Protein AF-W2T6S4-F1 (afdb_monomer)

p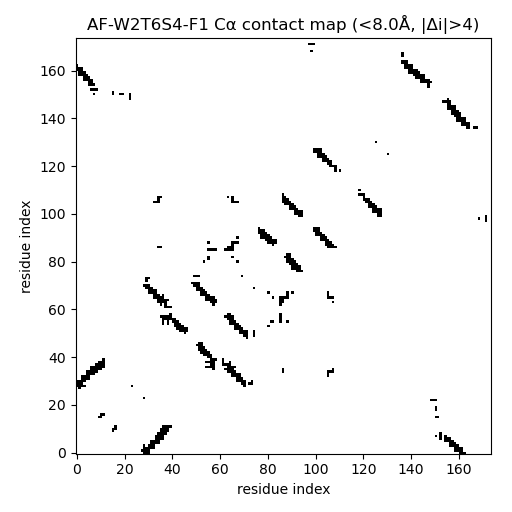LDDT: mean 73.99, std 20.99, range [28.58, 96.25]

Secondary structure (DSSP, 8-state):
-EEEEEE-S---SHHHHHHHHHHHTTS--SEEEEE----SS-EEEE-TT--EEEEPPB-TTS-B-EEEEE-HHHHTTEEEEEEEETTEEEEEE--SSSPPPEEEEEEPPP--SSS--------EEEESS---TT-TTEEEEEEEEPPP--SS-SPPPEEEEEEE-HHHHS----

Organism: Necator americanus (NCBI:txid51031)

Sequence (174 aa):
MTICTYDARTLASEAVIEDLMMQAKKIKYDVIGVTVTRRRHSLNAIYETREELFLGTCDRRGVGGVGVLVNTSMATNIDSLEQLTTRIGRLRMRRCGPTPALTVFVQHQATKKKKSKLSIWTWRISTEKIMPPTSKRFCLTDAAVVPKFYTGSDHRFLRGRFSFTRRAEKTAKF

Nearest PDB structures (foldseek):
  7n94-assembly2_B  TM=6.716E-01  e=1.775E-03  Homo sapiens
  5cfe-assembly1_A  TM=7.065E-01  e=5.443E-03  Bacillus subtilis subsp. subtilis str. 168
  8bik-assembly1_A  TM=5.607E-01  e=3.239E+00  Homo sapiens
  7uic-assembly1_n  TM=4.957E-01  e=7.940E+00  Saccharomyces cerevisiae S288C
  7uio-assembly1_Bn  TM=4.957E-01  e=7.940E+00  Saccharomyces cerevisiae S288C

Foldseek 3Di:
DKEKEEALLAQQDPVLVVQVVVVVVVDDHQKYKYKNHLHQDWDWDQDPQRWTKTWDHAPPVSGMIIIMIGGNVQNVQWPDWDDPDSFKIWTWGHDPDLFAIKIWIWGFDDDDDDDDPDRDTDIDIDRPDPDDPPPPFKDKDDWDFDDDDPSVDPGTMTMIDIDGDPVNRPPSDD

Solvent-accessible surface area (backbone atoms only — not comparable to full-atom values): 9795 Å² total; per-residue (Å²): 93,34,42,29,41,36,58,40,72,48,46,65,47,68,71,51,45,52,38,48,53,61,55,50,72,78,51,92,59,41,34,34,32,36,27,34,23,34,12,82,59,67,44,79,47,72,47,96,78,45,30,36,37,40,35,30,33,24,45,98,85,50,50,33,3,22,27,40,40,31,30,44,94,47,39,86,33,59,70,46,77,49,65,81,46,40,38,29,24,39,41,33,26,58,50,81,74,81,38,68,42,46,32,42,40,36,48,60,66,83,81,75,86,83,91,73,101,61,90,68,70,61,79,49,78,36,58,88,55,95,69,69,98,78,60,91,44,62,47,84,42,77,74,43,76,47,78,82,63,89,56,94,31,94,58,50,41,40,36,36,29,45,46,76,45,75,73,57,64,68,68,68,74,130

Radius of gyration: 16.18 Å; Cα contacts (8 Å, |Δi|>4): 378; chains: 1; bounding box: 40×34×48 Å

Structure (mmCIF, N/CA/C/O backbone):
data_AF-W2T6S4-F1
#
_entry.id   AF-W2T6S4-F1
#
loop_
_atom_site.group_PDB
_atom_site.id
_atom_site.type_symbol
_atom_site.label_atom_id
_atom_site.label_alt_id
_atom_site.label_comp_id
_atom_site.label_asym_id
_atom_site.label_entity_id
_atom_site.label_seq_id
_atom_site.pdbx_PDB_ins_code
_atom_site.Cartn_x
_atom_site.Cartn_y
_atom_site.Cartn_z
_atom_site.occupancy
_atom_site.B_iso_or_equiv
_atom_site.auth_seq_id
_atom_site.auth_comp_id
_atom_site.auth_asym_id
_atom_site.auth_atom_id
_atom_site.pdbx_PDB_model_num
ATOM 1 N N . MET A 1 1 ? -11.436 5.701 9.454 1.00 81.50 1 MET A N 1
ATOM 2 C CA . MET A 1 1 ? -10.211 5.301 8.746 1.00 81.50 1 MET A CA 1
ATOM 3 C C . MET A 1 1 ? -10.210 5.955 7.373 1.00 81.50 1 MET A C 1
ATOM 5 O O . MET A 1 1 ? -11.227 5.891 6.689 1.00 81.50 1 MET A O 1
ATOM 9 N N . THR A 1 2 ? -9.127 6.614 6.989 1.00 84.81 2 THR A N 1
ATOM 10 C CA . THR A 1 2 ? -8.945 7.325 5.721 1.00 84.81 2 THR A CA 1
ATOM 11 C C . THR A 1 2 ? -8.007 6.510 4.848 1.00 84.81 2 THR A C 1
ATOM 13 O O . THR A 1 2 ? -6.845 6.321 5.203 1.00 84.81 2 THR A O 1
ATOM 16 N N . ILE A 1 3 ? -8.519 6.002 3.731 1.00 84.88 3 ILE A N 1
ATOM 17 C CA . ILE A 1 3 ? -7.757 5.151 2.820 1.00 84.88 3 ILE A CA 1
ATOM 18 C C . ILE A 1 3 ? -7.567 5.899 1.504 1.00 84.88 3 ILE A C 1
ATOM 20 O O . ILE A 1 3 ? -8.536 6.401 0.929 1.00 84.88 3 ILE A O 1
ATOM 24 N N . CYS A 1 4 ? -6.332 5.951 1.014 1.00 86.69 4 CYS A N 1
ATOM 25 C CA . CYS A 1 4 ? -6.018 6.534 -0.286 1.00 86.69 4 CYS A CA 1
ATOM 26 C C . CYS A 1 4 ? -5.479 5.472 -1.251 1.00 86.69 4 CYS A C 1
ATOM 28 O O . CYS A 1 4 ? -4.779 4.554 -0.830 1.00 86.69 4 CYS A O 1
ATOM 30 N N . THR A 1 5 ? -5.772 5.587 -2.548 1.00 85.06 5 THR A N 1
ATOM 31 C CA . THR A 1 5 ? -5.070 4.824 -3.602 1.00 85.06 5 THR A CA 1
ATOM 32 C C . THR A 1 5 ? -4.112 5.707 -4.361 1.00 85.06 5 THR A C 1
ATOM 34 O O . THR A 1 5 ? -4.455 6.850 -4.678 1.00 85.06 5 THR A O 1
ATOM 37 N N . TYR A 1 6 ? -3.019 5.107 -4.814 1.00 85.69 6 TYR A N 1
ATOM 38 C CA . TYR A 1 6 ? -2.109 5.716 -5.765 1.00 85.69 6 TYR A CA 1
ATOM 39 C C . TYR A 1 6 ? -1.624 4.726 -6.818 1.00 85.69 6 TYR A C 1
ATOM 41 O O . TYR A 1 6 ? -1.181 3.623 -6.497 1.00 85.69 6 TYR A O 1
ATOM 49 N N . ASP A 1 7 ? -1.696 5.127 -8.083 1.00 86.69 7 ASP A N 1
ATOM 50 C CA . ASP A 1 7 ? -0.951 4.477 -9.158 1.00 86.69 7 ASP A CA 1
ATOM 51 C C . ASP A 1 7 ? 0.384 5.213 -9.284 1.00 86.69 7 ASP A C 1
ATOM 53 O O . ASP A 1 7 ? 0.455 6.327 -9.813 1.00 86.69 7 ASP A O 1
ATOM 57 N N . ALA A 1 8 ? 1.433 4.607 -8.732 1.00 84.62 8 ALA A N 1
ATOM 58 C CA . ALA A 1 8 ? 2.737 5.246 -8.656 1.00 84.62 8 ALA A CA 1
ATOM 59 C C . ALA A 1 8 ? 3.473 5.258 -9.990 1.00 84.62 8 ALA A C 1
ATOM 61 O O . ALA A 1 8 ? 4.429 6.012 -10.134 1.00 84.62 8 ALA A O 1
ATOM 62 N N . ARG A 1 9 ? 3.056 4.430 -10.959 1.00 85.75 9 ARG A N 1
ATOM 63 C CA . ARG A 1 9 ? 3.776 4.123 -12.208 1.00 85.75 9 ARG A CA 1
ATOM 64 C C . ARG A 1 9 ? 5.140 3.455 -12.012 1.00 85.75 9 ARG A C 1
ATOM 66 O O . ARG A 1 9 ? 5.462 2.565 -12.801 1.00 85.75 9 ARG A O 1
ATOM 73 N N . THR A 1 10 ? 5.920 3.870 -11.016 1.00 86.50 10 THR A N 1
ATOM 74 C CA . THR A 1 10 ? 7.173 3.270 -10.552 1.00 86.50 10 THR A CA 1
ATOM 75 C C . THR A 1 10 ? 7.490 3.728 -9.120 1.00 86.50 10 THR A C 1
ATOM 77 O O . THR A 1 10 ? 7.287 4.885 -8.784 1.00 86.50 10 THR A O 1
ATOM 80 N N . LEU A 1 11 ? 8.004 2.820 -8.289 1.00 90.81 11 LEU A N 1
ATOM 81 C CA . LEU A 1 11 ? 8.666 3.048 -6.992 1.00 90.81 11 LEU A CA 1
ATOM 82 C C . LEU A 1 11 ? 9.955 2.203 -6.924 1.00 90.81 11 LEU A C 1
ATOM 84 O O . LEU A 1 11 ? 10.261 1.528 -5.934 1.00 90.81 11 LEU A O 1
ATOM 88 N N . ALA A 1 12 ? 10.673 2.145 -8.047 1.00 88.75 12 ALA A N 1
ATOM 89 C CA . ALA A 1 12 ? 11.860 1.309 -8.184 1.00 88.75 12 ALA A CA 1
ATOM 90 C C . ALA A 1 12 ? 13.093 1.888 -7.468 1.00 88.75 12 ALA A C 1
ATOM 92 O O . ALA A 1 12 ? 13.919 1.114 -6.995 1.00 88.75 12 ALA A O 1
ATOM 93 N N . SER A 1 13 ? 13.205 3.215 -7.361 1.00 90.12 13 SER A N 1
ATOM 94 C CA . SER A 1 13 ? 14.324 3.909 -6.714 1.00 90.12 13 SER A CA 1
ATOM 95 C C . SER A 1 13 ? 13.919 4.544 -5.385 1.00 90.12 13 SER A C 1
ATOM 97 O O . SER A 1 13 ? 12.748 4.859 -5.167 1.00 90.12 13 SER A O 1
ATOM 99 N N . GLU A 1 14 ? 14.900 4.743 -4.507 1.00 89.94 14 GLU A N 1
ATOM 100 C CA . GLU A 1 14 ? 14.707 5.392 -3.204 1.00 89.94 14 GLU A CA 1
ATOM 101 C C . GLU A 1 14 ? 14.239 6.840 -3.356 1.00 89.94 14 GLU A C 1
ATOM 103 O O . GLU A 1 14 ? 13.255 7.212 -2.733 1.00 89.94 14 GLU A O 1
ATOM 108 N N . ALA A 1 15 ? 14.809 7.600 -4.296 1.00 89.69 15 ALA A N 1
ATOM 109 C CA . ALA A 1 15 ? 14.397 8.980 -4.563 1.00 89.69 15 ALA A CA 1
ATOM 110 C C . ALA A 1 15 ? 12.891 9.130 -4.875 1.00 89.69 15 ALA A C 1
ATOM 112 O O . ALA A 1 15 ? 12.246 10.071 -4.423 1.00 89.69 15 ALA A O 1
ATOM 113 N N . VAL A 1 16 ? 12.293 8.189 -5.622 1.00 90.12 16 VAL A N 1
ATOM 114 C CA . VAL A 1 16 ? 10.849 8.244 -5.938 1.00 90.12 16 VAL A CA 1
ATOM 115 C C . VAL A 1 16 ? 10.003 7.836 -4.726 1.00 90.12 16 VAL A C 1
ATOM 117 O O . VAL A 1 16 ? 8.886 8.325 -4.550 1.00 90.12 16 VAL A O 1
ATOM 120 N N . ILE A 1 17 ? 10.528 6.959 -3.868 1.00 91.19 17 ILE A N 1
ATOM 121 C CA . ILE A 1 17 ? 9.884 6.612 -2.597 1.00 91.19 17 ILE A CA 1
ATOM 122 C C . ILE A 1 17 ? 9.917 7.811 -1.647 1.00 91.19 17 ILE A C 1
ATOM 124 O O . ILE A 1 17 ? 8.893 8.132 -1.052 1.00 91.19 17 ILE A O 1
ATOM 128 N N . GLU A 1 18 ? 11.046 8.504 -1.531 1.00 90.25 18 GLU A N 1
ATOM 129 C CA . GLU A 1 18 ? 11.168 9.716 -0.718 1.00 90.25 18 GLU A CA 1
ATOM 130 C C . GLU A 1 18 ? 10.200 10.803 -1.176 1.00 90.25 18 GLU A C 1
ATOM 132 O O . GLU A 1 18 ? 9.517 11.405 -0.348 1.00 90.25 18 GLU A O 1
ATOM 137 N N . ASP A 1 19 ? 10.067 11.010 -2.485 1.00 89.38 19 ASP A N 1
ATOM 138 C CA . ASP A 1 19 ? 9.093 11.958 -3.021 1.00 89.38 19 ASP A CA 1
ATOM 139 C C . ASP A 1 19 ? 7.656 11.539 -2.689 1.00 89.38 19 ASP A C 1
ATOM 141 O O . ASP A 1 19 ? 6.874 12.346 -2.183 1.00 89.38 19 ASP A O 1
ATOM 145 N N . LEU A 1 20 ? 7.314 10.252 -2.832 1.00 88.81 20 LEU A N 1
ATOM 146 C CA . LEU A 1 20 ? 6.021 9.739 -2.372 1.00 88.81 20 LEU A CA 1
ATOM 147 C C . LEU A 1 20 ? 5.784 10.052 -0.886 1.00 88.81 20 LEU A C 1
ATOM 149 O O . LEU A 1 20 ? 4.702 10.529 -0.541 1.00 88.81 20 LEU A O 1
ATOM 153 N N . MET A 1 21 ? 6.774 9.821 -0.022 1.00 90.56 21 MET A N 1
ATOM 154 C CA . MET A 1 21 ? 6.677 10.114 1.412 1.00 90.56 21 MET A CA 1
ATOM 155 C C . MET A 1 21 ? 6.488 11.616 1.665 1.00 90.56 21 MET A C 1
ATOM 157 O O . MET A 1 21 ? 5.633 12.015 2.458 1.00 90.56 21 MET A O 1
ATOM 161 N N . MET A 1 22 ? 7.229 12.472 0.961 1.00 88.44 22 MET A N 1
ATOM 162 C CA . MET A 1 22 ? 7.101 13.928 1.062 1.00 88.44 22 MET A CA 1
ATOM 163 C C . MET A 1 22 ? 5.718 14.426 0.634 1.00 88.44 22 MET A C 1
ATOM 165 O O . MET A 1 22 ? 5.158 15.315 1.280 1.00 88.44 22 MET A O 1
ATOM 169 N N . GLN A 1 23 ? 5.135 13.862 -0.424 1.00 85.75 23 GLN A N 1
ATOM 170 C CA . GLN A 1 23 ? 3.785 14.237 -0.852 1.00 85.75 23 GLN A CA 1
ATOM 171 C C . GLN A 1 23 ? 2.704 13.634 0.044 1.00 85.75 23 GLN A C 1
ATOM 173 O O . GLN A 1 23 ? 1.702 14.299 0.312 1.00 85.75 23 GLN A O 1
ATOM 178 N N . ALA A 1 24 ? 2.902 12.414 0.550 1.00 87.38 24 ALA A N 1
ATOM 179 C CA . ALA A 1 24 ? 1.980 11.774 1.482 1.00 87.38 24 ALA A CA 1
ATOM 180 C C . ALA A 1 24 ? 1.791 12.628 2.746 1.00 87.38 24 ALA A C 1
ATOM 182 O O . ALA A 1 24 ? 0.658 12.816 3.186 1.00 87.38 24 ALA A O 1
ATOM 183 N N . LYS A 1 25 ? 2.856 13.263 3.258 1.00 87.38 25 LYS A N 1
ATOM 184 C CA . LYS A 1 25 ? 2.786 14.205 4.395 1.00 87.38 25 LYS A CA 1
ATOM 185 C C . LYS A 1 25 ? 1.830 15.387 4.178 1.00 87.38 25 LYS A C 1
ATOM 187 O O . LYS A 1 25 ? 1.358 15.972 5.148 1.00 87.38 25 LYS A O 1
ATOM 192 N N . LYS A 1 26 ? 1.524 15.750 2.927 1.00 86.44 26 LYS A N 1
ATOM 193 C CA . LYS A 1 26 ? 0.619 16.866 2.589 1.00 86.44 26 LYS A CA 1
ATOM 194 C C . LYS A 1 26 ? -0.855 16.473 2.618 1.00 86.44 26 LYS A C 1
ATOM 196 O O . LYS A 1 26 ? -1.722 17.333 2.461 1.00 86.44 26 LYS A O 1
ATOM 201 N N . ILE A 1 27 ? -1.159 15.189 2.786 1.00 85.12 27 ILE A N 1
ATOM 202 C CA . ILE A 1 27 ? -2.526 14.684 2.830 1.00 85.12 27 ILE A CA 1
ATOM 203 C C . ILE A 1 27 ? -2.803 13.987 4.152 1.00 85.12 27 ILE A C 1
ATOM 205 O O . ILE A 1 27 ? -1.939 13.376 4.765 1.00 85.12 27 ILE A O 1
ATOM 209 N N . LYS A 1 28 ? -4.060 14.045 4.588 1.00 87.06 28 LYS A N 1
ATOM 210 C CA . LYS A 1 28 ? -4.515 13.240 5.718 1.00 87.06 28 LYS A CA 1
ATOM 211 C C . LYS A 1 28 ? -4.811 11.824 5.235 1.00 87.06 28 LYS A C 1
ATOM 213 O O . LYS A 1 28 ? -5.711 11.641 4.413 1.00 87.06 28 LYS A O 1
ATOM 218 N N . TYR A 1 29 ? -4.096 10.840 5.767 1.00 88.94 29 TYR A N 1
ATOM 219 C CA . TYR A 1 29 ? -4.296 9.426 5.469 1.00 88.94 29 TYR A CA 1
ATOM 220 C C . TYR A 1 29 ? -4.045 8.568 6.710 1.00 88.94 29 TYR A C 1
ATOM 222 O O . TYR A 1 29 ? -3.259 8.935 7.576 1.00 88.94 29 TYR A O 1
ATOM 230 N N . ASP A 1 30 ? -4.707 7.414 6.758 1.00 90.44 30 ASP A N 1
ATOM 231 C CA . ASP A 1 30 ? -4.402 6.346 7.712 1.00 90.44 30 ASP A CA 1
ATOM 232 C C . ASP A 1 30 ? -3.666 5.203 6.993 1.00 90.44 30 ASP A C 1
ATOM 234 O O . ASP A 1 30 ? -2.705 4.643 7.515 1.00 90.44 30 ASP A O 1
ATOM 238 N N . VAL A 1 31 ? -4.096 4.882 5.765 1.00 90.88 31 VAL A N 1
ATOM 239 C CA . VAL A 1 31 ? -3.467 3.884 4.888 1.00 90.88 31 VAL A CA 1
ATOM 240 C C . VAL A 1 31 ? -3.473 4.382 3.445 1.00 90.88 31 VAL A C 1
ATOM 242 O O . VAL A 1 31 ? -4.481 4.896 2.961 1.00 90.88 31 VAL A O 1
ATOM 245 N N . ILE A 1 32 ? -2.373 4.176 2.731 1.00 91.50 32 ILE A N 1
ATOM 246 C CA . ILE A 1 32 ? -2.255 4.405 1.294 1.00 91.50 32 ILE A CA 1
ATOM 247 C C . ILE A 1 32 ? -1.956 3.066 0.622 1.00 91.50 32 ILE A C 1
ATOM 249 O O . ILE A 1 32 ? -0.927 2.448 0.872 1.00 91.50 32 ILE A O 1
ATOM 253 N N . GLY A 1 33 ? -2.848 2.618 -0.256 1.00 92.25 33 GLY A N 1
ATOM 254 C CA . GLY A 1 33 ? -2.582 1.505 -1.159 1.00 92.25 33 GLY A CA 1
ATOM 255 C C . GLY A 1 33 ? -1.912 2.008 -2.426 1.00 92.25 33 GLY A C 1
ATOM 256 O O . GLY A 1 33 ? -2.463 2.854 -3.132 1.00 92.25 33 GLY A O 1
ATOM 257 N N . VAL A 1 34 ? -0.742 1.467 -2.733 1.00 91.31 34 VAL A N 1
ATOM 258 C CA . VAL A 1 34 ? 0.018 1.815 -3.929 1.00 91.31 34 VAL A CA 1
ATOM 259 C C . VAL A 1 34 ? -0.025 0.667 -4.924 1.00 91.31 34 VAL A C 1
ATOM 261 O O . VAL A 1 34 ? 0.054 -0.508 -4.571 1.00 91.31 34 VAL A O 1
ATOM 264 N N . THR A 1 35 ? -0.150 1.003 -6.198 1.00 90.19 35 THR A N 1
ATOM 265 C CA . THR A 1 35 ? -0.149 0.043 -7.299 1.00 90.19 35 THR A CA 1
ATOM 266 C C . THR A 1 35 ? 0.840 0.462 -8.371 1.00 90.19 35 THR A C 1
ATOM 268 O O . THR A 1 35 ? 1.223 1.629 -8.455 1.00 90.19 35 THR A O 1
ATOM 271 N N . VAL A 1 36 ? 1.251 -0.507 -9.191 1.00 86.88 36 VAL A N 1
ATOM 272 C CA . VAL A 1 36 ? 2.196 -0.299 -10.296 1.00 86.88 36 VAL A CA 1
ATOM 273 C C . VAL A 1 36 ? 3.545 0.212 -9.771 1.00 86.88 36 VAL A C 1
ATOM 275 O O . VAL A 1 36 ? 4.133 1.150 -10.298 1.00 86.88 36 VAL A O 1
ATOM 278 N N . THR A 1 37 ? 4.051 -0.415 -8.705 1.00 90.00 37 THR A N 1
ATOM 279 C CA . THR A 1 37 ? 5.339 -0.039 -8.092 1.00 90.00 37 THR A CA 1
ATOM 280 C C . THR A 1 37 ? 6.529 -0.437 -8.967 1.00 90.00 37 THR A C 1
ATOM 282 O O . THR A 1 37 ? 7.589 0.170 -8.864 1.00 90.00 37 THR A O 1
ATOM 285 N N . ARG A 1 38 ? 6.379 -1.445 -9.842 1.00 90.69 38 ARG A N 1
ATOM 286 C CA . ARG A 1 38 ? 7.437 -1.952 -10.743 1.00 90.69 38 ARG A CA 1
ATOM 287 C C . ARG A 1 38 ? 8.766 -2.292 -10.052 1.00 90.69 38 ARG A C 1
ATOM 289 O O . ARG A 1 38 ? 9.816 -2.307 -10.693 1.00 90.69 38 ARG A O 1
ATOM 296 N N . ARG A 1 39 ? 8.740 -2.560 -8.746 1.00 92.38 39 ARG A N 1
ATOM 297 C CA . ARG A 1 39 ? 9.942 -2.858 -7.966 1.00 92.38 39 ARG A CA 1
ATOM 298 C C . ARG A 1 39 ? 10.326 -4.324 -8.159 1.00 92.38 39 ARG A C 1
ATOM 300 O O . ARG A 1 39 ? 9.474 -5.198 -8.055 1.00 92.38 39 ARG A O 1
ATOM 307 N N . ARG A 1 40 ? 11.598 -4.613 -8.448 1.00 92.50 40 ARG A N 1
ATOM 308 C CA . ARG A 1 40 ? 12.069 -6.001 -8.648 1.00 92.50 40 ARG A CA 1
ATOM 309 C C . ARG A 1 40 ? 12.246 -6.773 -7.343 1.00 92.50 40 ARG A C 1
ATOM 311 O O . ARG A 1 40 ? 12.070 -7.985 -7.329 1.00 92.50 40 ARG A O 1
ATOM 318 N N . HIS A 1 41 ? 12.558 -6.063 -6.265 1.00 92.06 41 HIS A N 1
ATOM 319 C CA . HIS A 1 41 ? 12.784 -6.630 -4.941 1.00 92.06 41 HIS A CA 1
ATOM 320 C C . HIS A 1 41 ? 11.765 -6.061 -3.965 1.00 92.06 41 HIS A C 1
ATOM 322 O O . HIS A 1 41 ? 11.443 -4.873 -4.033 1.00 92.06 41 HIS A O 1
ATOM 328 N N . SER A 1 42 ? 11.247 -6.908 -3.080 1.00 93.44 42 SER A N 1
ATOM 329 C CA . SER A 1 42 ? 10.358 -6.447 -2.023 1.00 93.44 42 SER A CA 1
ATOM 330 C C . SER A 1 42 ? 11.102 -5.477 -1.111 1.00 93.44 42 SER A C 1
ATOM 332 O O . SER A 1 42 ? 12.302 -5.626 -0.888 1.00 93.44 42 SER A O 1
ATOM 334 N N . LEU A 1 43 ? 10.389 -4.495 -0.581 1.00 95.00 43 LEU A N 1
ATOM 335 C CA . LEU A 1 43 ? 10.899 -3.572 0.421 1.00 95.00 43 LEU A CA 1
ATOM 336 C C . LEU A 1 43 ? 9.941 -3.584 1.602 1.00 95.00 43 LEU A C 1
ATOM 338 O O . LEU A 1 43 ? 8.738 -3.436 1.407 1.00 95.00 43 LEU A O 1
ATOM 342 N N . ASN A 1 44 ? 10.482 -3.734 2.802 1.00 94.94 44 ASN A N 1
ATOM 343 C CA . ASN A 1 44 ? 9.780 -3.394 4.026 1.00 94.94 44 ASN A CA 1
ATOM 344 C C . ASN A 1 44 ? 10.637 -2.375 4.775 1.00 94.94 44 ASN A C 1
ATOM 346 O O . ASN A 1 44 ? 11.814 -2.641 5.016 1.00 94.94 44 ASN A O 1
ATOM 350 N N . ALA A 1 45 ? 10.074 -1.211 5.075 1.00 92.44 45 ALA A N 1
ATOM 351 C CA . ALA A 1 45 ? 10.779 -0.121 5.728 1.00 92.44 45 ALA A CA 1
ATOM 352 C C . ALA A 1 45 ? 9.888 0.524 6.788 1.00 92.44 45 ALA A C 1
ATOM 354 O O . ALA A 1 45 ? 8.721 0.824 6.537 1.00 92.44 45 ALA A O 1
ATOM 355 N N . ILE A 1 46 ? 10.471 0.772 7.958 1.00 93.31 46 ILE A N 1
ATOM 356 C CA . ILE A 1 46 ? 9.875 1.591 9.010 1.00 93.31 46 ILE A CA 1
ATOM 357 C C . ILE A 1 46 ? 10.692 2.876 9.061 1.00 93.31 46 ILE A C 1
ATOM 359 O O . ILE A 1 46 ? 11.899 2.836 9.293 1.00 93.31 46 ILE A O 1
ATOM 363 N N . TYR A 1 47 ? 10.043 4.006 8.809 1.00 89.00 47 TYR A N 1
ATOM 364 C CA . TYR A 1 47 ? 10.699 5.312 8.810 1.00 89.00 47 TYR A CA 1
ATOM 365 C C . TYR A 1 47 ? 10.820 5.880 10.229 1.00 89.00 47 TYR A C 1
ATOM 367 O O . TYR A 1 47 ? 10.150 5.421 11.152 1.00 89.00 47 TYR A O 1
ATOM 375 N N . GLU A 1 48 ? 11.623 6.932 10.411 1.00 85.88 48 GLU A N 1
ATOM 376 C CA . GLU A 1 48 ? 11.749 7.645 11.698 1.00 85.88 48 GLU A CA 1
ATOM 377 C C . GLU A 1 48 ? 10.404 8.179 12.208 1.00 85.88 48 GLU A C 1
ATOM 379 O O . GLU A 1 48 ? 10.130 8.191 13.408 1.00 85.88 48 GLU A O 1
ATOM 384 N N . THR A 1 49 ? 9.512 8.540 11.282 1.00 85.25 49 THR A N 1
ATOM 385 C CA . THR A 1 49 ? 8.127 8.923 11.573 1.00 85.25 49 THR A CA 1
ATOM 386 C C . THR A 1 49 ? 7.290 7.762 12.113 1.00 85.25 49 THR A C 1
ATOM 388 O O . THR A 1 49 ? 6.157 7.987 12.521 1.00 85.25 49 THR A O 1
ATOM 391 N N . ARG A 1 50 ? 7.820 6.531 12.151 1.00 88.62 50 ARG A N 1
ATOM 392 C CA . ARG A 1 50 ? 7.128 5.259 12.426 1.00 88.62 50 ARG A CA 1
ATOM 393 C C . ARG A 1 50 ? 6.030 4.914 11.420 1.00 88.62 50 ARG A C 1
ATOM 395 O O . ARG A 1 50 ? 5.143 4.118 11.716 1.00 88.62 50 ARG A O 1
ATOM 402 N N . GLU A 1 51 ? 6.073 5.524 10.243 1.00 92.50 51 GLU A N 1
ATOM 403 C CA . GLU A 1 51 ? 5.270 5.087 9.108 1.00 92.50 51 GLU A CA 1
ATOM 404 C C . GLU A 1 51 ? 5.886 3.805 8.544 1.00 92.50 51 GLU A C 1
ATOM 406 O O . GLU A 1 51 ? 7.105 3.717 8.382 1.00 92.50 51 GLU A O 1
ATOM 411 N N . GLU A 1 52 ? 5.048 2.809 8.271 1.00 95.00 52 GLU A N 1
ATOM 412 C CA . GLU A 1 52 ? 5.488 1.512 7.757 1.00 95.00 52 GLU A CA 1
ATOM 413 C C . GLU A 1 52 ? 5.123 1.397 6.279 1.00 95.00 52 GLU A C 1
ATOM 415 O O . GLU A 1 52 ? 3.963 1.577 5.889 1.00 95.00 52 GLU A O 1
ATOM 420 N N . LEU A 1 53 ? 6.126 1.117 5.452 1.00 95.25 53 LEU A N 1
ATOM 421 C CA . LEU A 1 53 ? 6.006 0.962 4.012 1.00 95.25 53 LEU A CA 1
ATOM 422 C C . LEU A 1 53 ? 6.370 -0.461 3.611 1.00 95.25 53 LEU A C 1
ATOM 424 O O . LEU A 1 53 ? 7.520 -0.882 3.724 1.00 95.25 53 LEU A O 1
ATOM 428 N N . PHE A 1 54 ? 5.409 -1.148 3.007 1.00 96.25 54 PHE A N 1
ATOM 429 C CA . PHE A 1 54 ? 5.632 -2.402 2.309 1.00 96.25 54 PHE A CA 1
ATOM 430 C C . PHE A 1 54 ? 5.473 -2.202 0.804 1.00 96.25 54 PHE A C 1
ATOM 432 O O . PHE A 1 54 ? 4.434 -1.728 0.344 1.00 96.25 54 PHE A O 1
ATOM 439 N N . LEU A 1 55 ? 6.467 -2.613 0.020 1.00 95.44 55 LEU A N 1
ATOM 440 C CA . LEU A 1 55 ? 6.401 -2.701 -1.436 1.00 95.44 55 LEU A CA 1
ATOM 441 C C . LEU A 1 55 ? 6.675 -4.137 -1.871 1.00 95.44 55 LEU A C 1
ATOM 443 O O . LEU A 1 55 ? 7.738 -4.698 -1.622 1.00 95.44 55 LEU A O 1
ATOM 447 N N . GLY A 1 56 ? 5.719 -4.702 -2.584 1.00 94.00 56 GLY A N 1
ATOM 448 C CA . GLY A 1 56 ? 5.825 -5.971 -3.271 1.00 94.00 56 GLY A CA 1
ATOM 449 C C . GLY A 1 56 ? 6.554 -5.882 -4.614 1.00 94.00 56 GLY A C 1
ATOM 450 O O . GLY A 1 56 ? 6.787 -4.804 -5.171 1.00 94.00 56 GLY A O 1
ATOM 451 N N . THR A 1 57 ? 6.872 -7.053 -5.155 1.00 94.50 57 THR A N 1
ATOM 452 C CA . THR A 1 57 ? 7.595 -7.255 -6.408 1.00 94.50 57 THR A CA 1
ATOM 453 C C . THR A 1 57 ? 6.686 -7.228 -7.638 1.00 94.50 57 THR A C 1
ATOM 455 O O . THR A 1 57 ? 5.513 -7.619 -7.610 1.00 94.50 57 THR A O 1
ATOM 458 N N . CYS A 1 58 ? 7.234 -6.783 -8.763 1.00 92.44 58 CYS A N 1
ATOM 459 C CA . CYS A 1 58 ? 6.631 -6.944 -10.081 1.00 92.44 58 CYS A CA 1
ATOM 460 C C . CYS A 1 58 ? 6.932 -8.325 -10.692 1.00 92.44 58 CYS A C 1
ATOM 462 O O . CYS A 1 58 ? 7.792 -9.061 -10.212 1.00 92.44 58 CYS A O 1
ATOM 464 N N . ASP A 1 59 ? 6.247 -8.675 -11.786 1.00 91.00 59 ASP A N 1
ATOM 465 C CA . ASP A 1 59 ? 6.596 -9.866 -12.571 1.00 91.00 59 ASP A CA 1
ATOM 466 C C . ASP A 1 59 ? 7.947 -9.702 -13.307 1.00 91.00 59 ASP A C 1
ATOM 468 O O . ASP A 1 59 ? 8.555 -8.626 -13.320 1.00 91.00 59 ASP A O 1
ATOM 472 N N . ARG A 1 60 ? 8.411 -10.766 -13.982 1.00 89.31 60 ARG A N 1
ATOM 473 C CA . ARG A 1 60 ? 9.664 -10.756 -14.768 1.00 89.31 60 ARG A CA 1
ATOM 474 C C . ARG A 1 60 ? 9.708 -9.681 -15.864 1.00 89.31 60 ARG A C 1
ATOM 476 O O . ARG A 1 60 ? 10.791 -9.314 -16.303 1.00 89.31 60 ARG A O 1
ATOM 483 N N . ARG A 1 61 ? 8.556 -9.171 -16.311 1.00 89.81 61 ARG A N 1
ATOM 484 C CA . ARG A 1 61 ? 8.445 -8.121 -17.337 1.00 89.81 61 ARG A CA 1
ATOM 485 C C . ARG A 1 61 ? 8.392 -6.717 -16.734 1.00 89.81 61 ARG A C 1
ATOM 487 O O . ARG A 1 61 ? 8.172 -5.755 -17.465 1.00 89.81 61 ARG A O 1
ATOM 494 N N . GLY A 1 62 ? 8.547 -6.577 -15.417 1.00 86.19 62 GLY A N 1
ATOM 495 C CA . GLY A 1 62 ? 8.407 -5.287 -14.744 1.00 86.19 62 GLY A CA 1
ATOM 496 C C . GLY A 1 62 ? 6.952 -4.846 -14.568 1.00 86.19 62 GLY A C 1
ATOM 497 O O . GLY A 1 62 ? 6.700 -3.668 -14.316 1.00 86.19 62 GLY A O 1
ATOM 498 N N . VAL A 1 63 ? 5.978 -5.748 -14.736 1.00 86.69 63 VAL A N 1
ATOM 499 C CA . VAL A 1 63 ? 4.549 -5.422 -14.674 1.00 86.69 63 VAL A CA 1
ATOM 500 C C . VAL A 1 63 ? 3.988 -5.735 -13.292 1.00 86.69 63 VAL A C 1
ATOM 502 O O . VAL A 1 63 ? 4.198 -6.812 -12.734 1.00 86.69 63 VAL A O 1
ATOM 505 N N . GLY A 1 64 ? 3.203 -4.796 -12.767 1.00 88.12 64 GLY A N 1
ATOM 506 C CA . GLY A 1 64 ? 2.574 -4.907 -11.458 1.00 88.12 64 GLY A CA 1
ATOM 507 C C . GLY A 1 64 ? 3.453 -4.324 -10.359 1.00 88.12 64 GLY A C 1
ATOM 508 O O . GLY A 1 64 ? 4.061 -3.266 -10.531 1.00 88.12 64 GLY A O 1
ATOM 509 N N . GLY A 1 65 ? 3.477 -5.011 -9.227 1.00 90.62 65 GLY A N 1
ATOM 510 C CA . GLY A 1 65 ? 3.950 -4.470 -7.971 1.00 90.62 65 GLY A CA 1
ATOM 511 C C . GLY A 1 65 ? 2.828 -3.713 -7.263 1.00 90.62 65 GLY A C 1
ATOM 512 O O . GLY A 1 65 ? 2.097 -2.911 -7.855 1.00 90.62 65 GLY A O 1
ATOM 513 N N . VAL A 1 66 ? 2.675 -4.018 -5.985 1.00 92.94 66 VAL A N 1
ATOM 514 C CA . VAL A 1 66 ? 1.683 -3.445 -5.074 1.00 92.94 66 VAL A CA 1
ATOM 515 C C . VAL A 1 66 ? 2.398 -3.011 -3.816 1.00 92.94 66 VAL A C 1
ATOM 517 O O . VAL A 1 66 ? 3.446 -3.556 -3.496 1.00 92.94 66 VAL A O 1
ATOM 520 N N . GLY A 1 67 ? 1.849 -2.053 -3.098 1.00 93.69 67 GLY A N 1
ATOM 521 C CA . GLY A 1 67 ? 2.419 -1.609 -1.845 1.00 93.69 67 GLY A CA 1
ATOM 522 C C . GLY A 1 67 ? 1.371 -1.037 -0.917 1.00 93.69 67 GLY A C 1
ATOM 523 O O . GLY A 1 67 ? 0.243 -0.747 -1.322 1.00 93.69 67 GLY A O 1
ATOM 524 N N . VAL A 1 68 ? 1.757 -0.896 0.337 1.00 94.50 68 VAL A N 1
ATOM 525 C CA . VAL A 1 68 ? 0.943 -0.314 1.390 1.00 94.50 68 VAL A CA 1
ATOM 526 C C . VAL A 1 68 ? 1.840 0.595 2.211 1.00 94.50 68 VAL A C 1
ATOM 528 O O . VAL A 1 68 ? 2.893 0.165 2.666 1.00 94.50 68 VAL A O 1
ATOM 531 N N . LEU A 1 69 ? 1.410 1.837 2.394 1.00 94.31 69 LEU A N 1
ATOM 532 C CA . LEU A 1 69 ? 2.001 2.785 3.328 1.00 94.31 69 LEU A CA 1
ATOM 533 C C . LEU A 1 69 ? 0.995 3.032 4.452 1.00 94.31 69 LEU A C 1
ATOM 535 O O . LEU A 1 69 ? -0.144 3.428 4.195 1.00 94.31 69 LEU A O 1
ATOM 539 N N . VAL A 1 70 ? 1.395 2.762 5.688 1.00 94.00 70 VAL A N 1
ATOM 540 C CA . VAL A 1 70 ? 0.548 2.880 6.877 1.00 94.00 70 VAL A CA 1
ATOM 541 C C . VAL A 1 70 ? 1.057 4.022 7.743 1.00 94.00 70 VAL A C 1
ATOM 543 O O . VAL A 1 70 ? 2.243 4.101 8.057 1.00 94.00 70 VAL A O 1
ATOM 546 N N . ASN A 1 71 ? 0.147 4.912 8.136 1.00 93.81 71 ASN A N 1
ATOM 547 C CA . ASN A 1 71 ? 0.473 6.028 9.011 1.00 93.81 71 ASN A CA 1
ATOM 548 C C . ASN A 1 71 ? 0.869 5.535 10.414 1.00 93.81 71 ASN A C 1
ATOM 550 O O . ASN A 1 71 ? 0.318 4.556 10.921 1.00 93.81 71 ASN A O 1
ATOM 554 N N . THR A 1 72 ? 1.744 6.281 11.084 1.00 90.81 72 THR A N 1
ATOM 555 C CA . THR A 1 72 ? 2.209 6.056 12.461 1.00 90.81 72 THR A CA 1
ATOM 556 C C . THR A 1 72 ? 1.106 5.696 13.449 1.00 90.81 72 THR A C 1
ATOM 558 O O . THR A 1 72 ? 1.256 4.775 14.249 1.00 90.81 72 THR A O 1
ATOM 561 N N . SER A 1 73 ? -0.023 6.410 13.393 1.00 88.62 73 SER A N 1
ATOM 562 C CA . SER A 1 73 ? -1.150 6.197 14.311 1.00 88.62 73 SER A CA 1
ATOM 563 C C . SER A 1 73 ? -1.771 4.802 14.184 1.00 88.62 73 SER A C 1
ATOM 565 O O . SER A 1 73 ? -2.367 4.303 15.137 1.00 88.62 73 SER A O 1
ATOM 567 N N . MET A 1 74 ? -1.620 4.168 13.020 1.00 89.38 74 MET A N 1
ATOM 568 C CA . MET A 1 74 ? -2.159 2.852 12.689 1.00 89.38 74 MET A CA 1
ATOM 569 C C . MET A 1 74 ? -1.107 1.739 12.694 1.00 89.38 74 MET A C 1
ATOM 571 O O . MET A 1 74 ? -1.497 0.573 12.710 1.00 89.38 74 MET A O 1
ATOM 575 N N . ALA A 1 75 ? 0.188 2.069 12.687 1.00 88.31 75 ALA A N 1
ATOM 576 C CA . ALA A 1 75 ? 1.278 1.104 12.522 1.00 88.31 75 ALA A CA 1
ATOM 577 C C . ALA A 1 75 ? 1.268 -0.000 13.595 1.00 88.31 75 ALA A C 1
ATOM 579 O O . ALA A 1 75 ? 1.421 -1.178 13.293 1.00 88.31 75 ALA A O 1
ATOM 580 N N . THR A 1 76 ? 0.947 0.340 14.846 1.00 89.56 76 THR A N 1
ATOM 581 C CA . THR A 1 76 ? 0.848 -0.634 15.953 1.00 89.56 76 THR A CA 1
ATOM 582 C C . THR A 1 76 ? -0.255 -1.681 15.758 1.00 89.56 76 THR A C 1
ATOM 584 O O . THR A 1 76 ? -0.200 -2.775 16.329 1.00 89.56 76 THR A O 1
ATOM 587 N N . ASN A 1 77 ? -1.252 -1.366 14.930 1.00 88.94 77 ASN A N 1
ATOM 588 C CA . ASN A 1 77 ? -2.363 -2.256 14.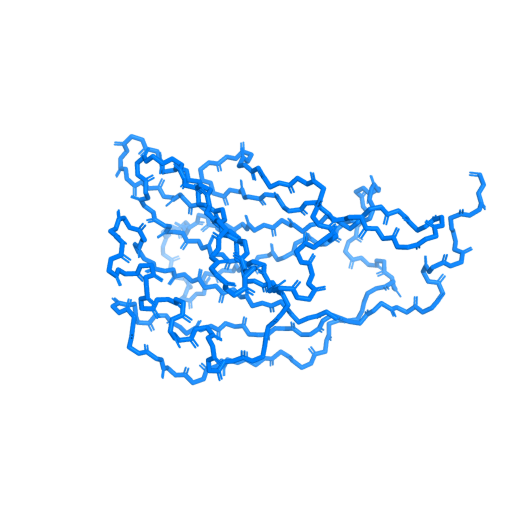626 1.00 88.94 77 ASN A CA 1
ATOM 589 C C . ASN A 1 77 ? -2.054 -3.206 13.469 1.00 88.94 77 ASN A C 1
ATOM 591 O O . ASN A 1 77 ? -2.892 -4.055 13.185 1.00 88.94 77 ASN A O 1
ATOM 595 N N . ILE A 1 78 ? -0.911 -3.096 12.789 1.00 91.38 78 ILE A N 1
ATOM 596 C CA . ILE A 1 78 ? -0.557 -4.012 11.701 1.00 91.38 78 ILE A CA 1
ATOM 597 C C . ILE A 1 78 ? -0.386 -5.426 12.273 1.00 91.38 78 ILE A C 1
ATOM 599 O O . ILE A 1 78 ? 0.259 -5.634 13.300 1.00 91.38 78 ILE A O 1
ATOM 603 N N . ASP A 1 79 ? -1.041 -6.386 11.626 1.00 91.69 79 ASP A N 1
ATOM 604 C CA . ASP A 1 79 ? -0.877 -7.821 11.874 1.00 91.69 79 ASP A CA 1
ATOM 605 C C . ASP A 1 79 ? 0.044 -8.427 10.814 1.00 91.69 79 ASP A C 1
ATOM 607 O O . ASP A 1 79 ? 1.009 -9.116 11.119 1.00 91.69 79 ASP A O 1
ATOM 611 N N . SER A 1 80 ? -0.246 -8.144 9.541 1.00 91.44 80 SER A N 1
ATOM 612 C CA . SER A 1 80 ? 0.580 -8.585 8.420 1.00 91.44 80 SER A CA 1
ATOM 613 C C . SER A 1 80 ? 0.405 -7.704 7.189 1.00 91.44 80 SER A C 1
ATOM 615 O O . S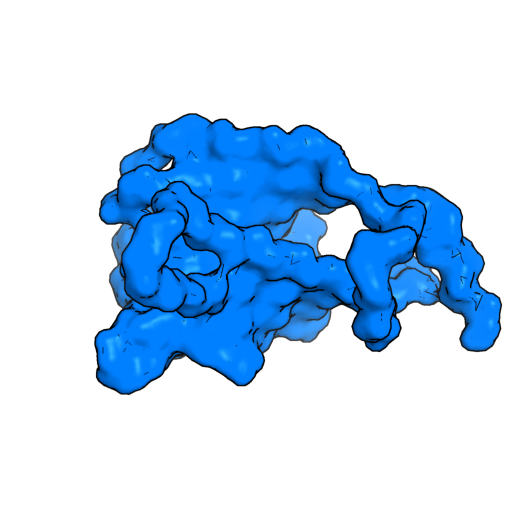ER A 1 80 ? -0.677 -7.176 6.906 1.00 91.44 80 SER A O 1
ATOM 617 N N . LEU A 1 81 ? 1.495 -7.593 6.438 1.00 92.25 81 LEU A N 1
ATOM 618 C CA . LEU A 1 81 ? 1.573 -6.991 5.118 1.00 92.25 81 LEU A CA 1
ATOM 619 C C . LEU A 1 81 ? 2.145 -8.034 4.171 1.00 92.25 81 LEU A C 1
ATOM 621 O O . LEU A 1 81 ? 3.256 -8.517 4.364 1.00 92.25 81 LEU A O 1
ATOM 625 N N . GLU A 1 82 ? 1.376 -8.404 3.157 1.00 92.25 82 GLU A N 1
ATOM 626 C CA . GLU A 1 82 ? 1.799 -9.438 2.223 1.00 92.25 82 GLU A CA 1
ATOM 627 C C . GLU A 1 82 ? 1.361 -9.140 0.796 1.00 92.25 82 GLU A C 1
ATOM 629 O O . GLU A 1 82 ? 0.400 -8.416 0.519 1.00 92.25 82 GLU A O 1
ATOM 634 N N . GLN A 1 83 ? 2.067 -9.763 -0.134 1.00 93.00 83 GLN A N 1
ATOM 635 C CA . GLN A 1 83 ? 1.725 -9.757 -1.539 1.00 93.00 83 GLN A CA 1
ATOM 636 C C . GLN A 1 83 ? 1.137 -11.116 -1.920 1.00 93.00 83 GLN A C 1
ATOM 638 O O . GLN A 1 83 ? 1.835 -12.123 -1.901 1.00 93.00 83 GLN A O 1
ATOM 643 N N . LEU A 1 84 ? -0.134 -11.131 -2.323 1.00 90.38 84 LEU A N 1
ATOM 644 C CA . LEU A 1 84 ? -0.811 -12.344 -2.789 1.00 90.38 84 LEU A CA 1
ATOM 645 C C . LEU A 1 84 ? -0.480 -12.661 -4.246 1.00 90.38 84 LEU A C 1
ATOM 647 O O . LEU A 1 84 ? -0.325 -13.813 -4.634 1.00 90.38 84 LEU A O 1
ATOM 651 N N . THR A 1 85 ? -0.406 -11.624 -5.078 1.00 89.50 85 THR A N 1
ATOM 652 C CA . THR A 1 85 ? -0.001 -11.727 -6.485 1.00 89.50 85 THR A CA 1
ATOM 653 C C . THR A 1 85 ? 0.739 -10.456 -6.885 1.00 89.50 85 THR A C 1
ATOM 655 O O . THR A 1 85 ? 0.744 -9.468 -6.154 1.00 89.50 85 THR A O 1
ATOM 658 N N . THR A 1 86 ? 1.298 -10.397 -8.093 1.00 89.69 86 THR A N 1
ATOM 659 C CA . THR A 1 86 ? 1.921 -9.169 -8.632 1.00 89.69 86 THR A CA 1
ATOM 660 C C . THR A 1 86 ? 0.972 -7.975 -8.743 1.00 89.69 86 THR A C 1
ATOM 662 O O . THR A 1 86 ? 1.424 -6.865 -9.007 1.00 89.69 86 T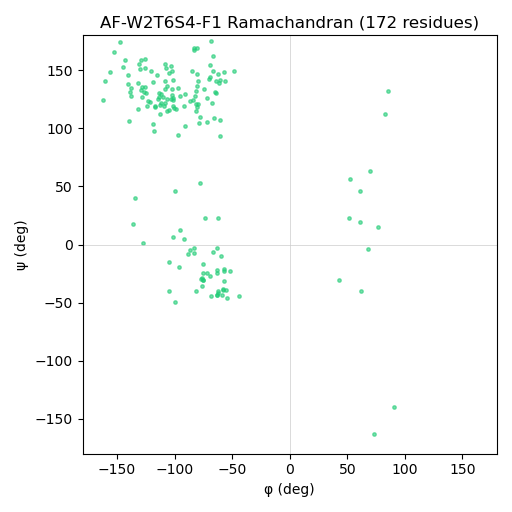HR A O 1
ATOM 665 N N . ARG A 1 87 ? -0.339 -8.160 -8.550 1.00 89.06 87 ARG A N 1
ATOM 666 C CA . ARG A 1 87 ? -1.347 -7.092 -8.630 1.00 89.06 87 ARG A CA 1
ATOM 667 C C . ARG A 1 87 ? -2.248 -7.000 -7.407 1.00 89.06 87 ARG A C 1
ATOM 669 O O . ARG A 1 87 ? -3.150 -6.166 -7.422 1.00 89.06 87 ARG A O 1
ATOM 676 N N . ILE A 1 88 ? -2.038 -7.847 -6.396 1.00 89.19 88 ILE A N 1
ATOM 677 C CA . ILE A 1 88 ? -2.868 -7.898 -5.190 1.00 89.19 88 ILE A CA 1
ATOM 678 C C . ILE A 1 88 ? -1.971 -7.905 -3.957 1.00 89.19 88 ILE A C 1
ATOM 680 O O . ILE A 1 88 ? -1.208 -8.849 -3.750 1.00 89.19 88 ILE A O 1
ATOM 684 N N . GLY A 1 89 ? -2.097 -6.860 -3.142 1.00 89.69 89 GLY A N 1
ATOM 685 C CA . GLY A 1 89 ? -1.505 -6.754 -1.811 1.00 89.69 89 GLY A CA 1
ATOM 686 C C . GLY A 1 89 ? -2.578 -6.890 -0.737 1.00 89.69 89 GLY A C 1
ATOM 687 O O . GLY A 1 89 ? -3.743 -6.554 -0.975 1.00 89.69 89 GLY A O 1
ATOM 688 N N . ARG A 1 90 ? -2.196 -7.380 0.439 1.00 91.44 90 ARG A N 1
ATOM 689 C CA . ARG A 1 90 ? -3.073 -7.547 1.596 1.00 91.44 90 ARG A CA 1
ATOM 690 C C . ARG A 1 90 ? -2.441 -6.887 2.815 1.00 91.44 90 ARG A C 1
ATOM 692 O O . ARG A 1 90 ? -1.312 -7.194 3.177 1.00 91.44 90 ARG A O 1
ATOM 699 N N . LEU A 1 91 ? -3.213 -6.016 3.451 1.00 91.12 91 LEU A N 1
ATOM 700 C CA . LEU A 1 91 ? -2.952 -5.485 4.782 1.00 91.12 91 LEU A CA 1
ATOM 701 C C . LEU A 1 91 ? -3.968 -6.101 5.739 1.00 91.12 91 LEU A C 1
ATOM 703 O O . LEU A 1 91 ? -5.174 -5.931 5.550 1.00 91.12 91 LEU A O 1
ATOM 707 N N . ARG A 1 92 ? -3.494 -6.789 6.773 1.00 90.50 92 ARG A N 1
ATOM 708 C CA . ARG A 1 92 ? -4.317 -7.237 7.896 1.00 90.50 92 ARG A CA 1
ATOM 709 C C . ARG A 1 92 ? -3.971 -6.402 9.118 1.00 90.50 92 ARG A C 1
ATOM 711 O O . ARG A 1 92 ? -2.800 -6.181 9.412 1.00 90.50 92 ARG A O 1
ATOM 718 N N . MET A 1 93 ? -4.995 -5.927 9.813 1.00 87.44 93 MET A N 1
ATOM 719 C CA . MET A 1 93 ? -4.863 -5.089 10.997 1.00 87.44 93 MET A CA 1
ATOM 720 C C . MET A 1 93 ? -5.686 -5.657 12.146 1.00 87.44 93 MET A C 1
ATOM 722 O O . MET A 1 93 ? -6.856 -6.022 11.980 1.00 87.44 93 MET A O 1
ATOM 726 N N . ARG A 1 94 ? -5.083 -5.675 13.329 1.00 88.06 94 ARG A N 1
ATOM 727 C CA . ARG A 1 94 ? -5.733 -5.980 14.600 1.00 88.06 94 ARG A CA 1
ATOM 728 C C . ARG A 1 94 ? -6.702 -4.864 14.979 1.00 88.06 94 ARG A C 1
ATOM 730 O O . ARG A 1 94 ? -6.568 -3.712 14.562 1.00 88.06 94 ARG A O 1
ATOM 737 N N . ARG A 1 95 ? -7.708 -5.222 15.770 1.00 80.56 95 ARG A N 1
ATOM 738 C CA . ARG A 1 95 ? -8.685 -4.290 16.335 1.00 80.56 95 ARG A CA 1
ATOM 739 C C . ARG A 1 95 ? -8.824 -4.524 17.825 1.00 80.56 95 ARG A C 1
ATOM 741 O O . ARG A 1 95 ? -8.638 -5.639 18.294 1.00 80.56 95 ARG A O 1
ATOM 748 N N . CYS A 1 96 ? -9.163 -3.466 18.552 1.00 71.94 96 CYS A N 1
ATOM 749 C CA . CYS A 1 96 ? -9.394 -3.559 19.986 1.00 71.94 96 CYS A CA 1
ATOM 750 C C . CYS A 1 96 ? -10.670 -4.359 20.298 1.00 71.94 96 CYS A C 1
ATOM 752 O O . CYS A 1 96 ? -11.688 -4.249 19.602 1.00 71.94 96 CYS A O 1
ATOM 754 N N . GLY A 1 97 ? -10.620 -5.118 21.395 1.00 71.19 97 GLY A N 1
ATOM 755 C CA . GLY A 1 97 ? -11.737 -5.928 21.883 1.00 71.19 97 GLY A CA 1
ATOM 756 C C . GLY A 1 97 ? -12.007 -7.179 21.030 1.00 71.19 97 GLY A C 1
ATOM 757 O O . GLY A 1 97 ? -11.162 -7.569 20.230 1.00 71.19 97 GLY A O 1
ATOM 758 N N . PRO A 1 98 ? -13.191 -7.807 21.153 1.00 66.44 98 PRO A N 1
ATOM 759 C CA . PRO A 1 98 ? -13.566 -9.019 20.409 1.00 66.44 98 PRO A CA 1
ATOM 760 C C . PRO A 1 98 ? -13.887 -8.743 18.925 1.00 66.44 98 PRO A C 1
ATOM 762 O O . PRO A 1 98 ? -14.649 -9.469 18.289 1.00 66.44 98 PRO A O 1
ATOM 765 N N . THR A 1 99 ? -13.367 -7.649 18.368 1.00 66.12 99 THR A N 1
ATOM 766 C CA . THR A 1 99 ? -13.676 -7.227 17.003 1.00 66.12 99 THR A CA 1
ATOM 767 C C . THR A 1 99 ? -12.797 -8.004 16.021 1.00 66.12 99 THR A C 1
ATOM 769 O O . THR A 1 99 ? -11.574 -7.957 16.164 1.00 66.12 99 THR A O 1
ATOM 772 N N . PRO A 1 100 ? -13.368 -8.655 14.987 1.00 71.75 100 PRO A N 1
ATOM 773 C CA . PRO A 1 100 ? -12.578 -9.366 13.986 1.00 71.75 100 PRO A CA 1
ATOM 774 C C . PRO A 1 100 ? -11.552 -8.459 13.303 1.00 71.75 100 PRO A C 1
ATOM 776 O O . PRO A 1 100 ? -11.811 -7.265 13.084 1.00 71.75 100 PRO A O 1
ATOM 779 N N . ALA A 1 101 ? -10.417 -9.044 12.917 1.00 76.88 101 ALA A N 1
ATOM 780 C CA . ALA A 1 101 ? -9.347 -8.330 12.233 1.00 76.88 101 ALA A CA 1
ATOM 781 C C . ALA A 1 101 ? -9.857 -7.650 10.951 1.00 76.88 101 ALA A C 1
ATOM 783 O O . ALA A 1 101 ? -10.673 -8.189 10.192 1.00 76.88 101 ALA A O 1
ATOM 784 N N . LEU A 1 102 ? -9.363 -6.441 10.699 1.00 83.50 102 LEU A N 1
ATOM 785 C CA . LEU A 1 102 ? -9.645 -5.702 9.478 1.00 83.50 102 LEU A CA 1
ATOM 786 C C . LEU A 1 102 ? -8.682 -6.157 8.384 1.00 83.50 102 LEU A C 1
ATOM 788 O O . LEU A 1 102 ? -7.475 -6.050 8.557 1.00 83.50 102 LEU A O 1
ATOM 792 N N . THR A 1 103 ? -9.200 -6.607 7.242 1.00 83.31 103 THR A N 1
ATOM 793 C CA . THR A 1 103 ? -8.371 -6.918 6.069 1.00 83.31 103 THR A CA 1
ATOM 794 C C . THR A 1 103 ? -8.674 -5.952 4.929 1.00 83.31 103 THR A C 1
ATOM 796 O O . THR A 1 103 ? -9.832 -5.802 4.530 1.00 83.31 103 THR A O 1
ATOM 799 N N . VAL A 1 104 ? -7.632 -5.314 4.398 1.00 86.00 104 VAL A N 1
ATOM 800 C CA . VAL A 1 104 ? -7.671 -4.389 3.263 1.00 86.00 104 VAL A CA 1
ATOM 801 C C . VAL A 1 104 ? -6.894 -5.002 2.102 1.00 86.00 104 VAL A C 1
ATOM 803 O O . VAL A 1 104 ? -5.721 -5.344 2.243 1.00 86.00 104 VAL A O 1
ATOM 806 N N . PHE A 1 105 ? -7.539 -5.116 0.942 1.00 85.56 105 PHE A N 1
ATOM 807 C CA . PHE A 1 105 ? -6.888 -5.552 -0.292 1.00 85.56 105 PHE A CA 1
ATOM 808 C C . PHE A 1 105 ? -6.589 -4.364 -1.206 1.00 85.56 105 PHE A C 1
ATOM 810 O O . PHE A 1 105 ? -7.486 -3.583 -1.527 1.00 85.56 105 PHE A O 1
ATOM 817 N N . VAL A 1 106 ? -5.339 -4.267 -1.660 1.00 85.75 106 VAL A N 1
ATOM 818 C CA . VAL A 1 106 ? -4.894 -3.326 -2.695 1.00 85.75 106 VAL A CA 1
ATOM 819 C C . VAL A 1 106 ? -4.837 -4.084 -4.012 1.00 85.75 106 VAL A C 1
ATOM 821 O O . VAL A 1 106 ? -4.049 -5.017 -4.139 1.00 85.75 106 VAL A O 1
ATOM 824 N N . GLN A 1 107 ? -5.659 -3.704 -4.992 1.00 86.31 107 GLN A N 1
ATOM 825 C CA . GLN A 1 107 ? -5.754 -4.418 -6.266 1.00 86.31 107 GLN A CA 1
ATOM 826 C C . GLN A 1 107 ? -5.614 -3.487 -7.471 1.00 86.31 107 GLN A C 1
ATOM 828 O O . GLN A 1 107 ? -6.318 -2.484 -7.579 1.00 86.31 107 GLN A O 1
ATOM 833 N N . HIS A 1 108 ? -4.779 -3.890 -8.431 1.00 79.56 108 HIS A N 1
ATOM 834 C CA . HIS A 1 108 ? -4.735 -3.302 -9.770 1.00 79.56 108 HIS A CA 1
ATOM 835 C C . HIS A 1 108 ? -5.472 -4.193 -10.783 1.00 79.56 108 HIS A C 1
ATOM 837 O O . HIS A 1 108 ? -5.084 -5.344 -11.008 1.00 79.56 108 HIS A O 1
ATOM 843 N N . GLN A 1 109 ? -6.529 -3.676 -11.417 1.00 72.25 109 GLN A N 1
ATOM 844 C CA . GLN A 1 109 ? -7.251 -4.411 -12.461 1.00 72.25 109 GLN A CA 1
ATOM 845 C C . GLN A 1 109 ? -6.524 -4.352 -13.811 1.00 72.25 109 GLN A C 1
ATOM 847 O O . GLN A 1 109 ? -5.997 -3.320 -14.218 1.00 72.25 109 GLN A O 1
ATOM 852 N N . ALA A 1 110 ? -6.524 -5.478 -14.533 1.00 56.12 110 ALA A N 1
ATOM 853 C CA . ALA A 1 110 ? -6.009 -5.541 -15.897 1.00 56.12 110 ALA A CA 1
ATOM 854 C C . ALA A 1 110 ? -6.905 -4.725 -16.836 1.00 56.12 110 ALA A C 1
ATOM 856 O O . ALA A 1 110 ? -8.085 -5.040 -16.989 1.00 56.12 110 ALA A O 1
ATOM 857 N N . THR A 1 111 ? -6.349 -3.734 -17.527 1.00 49.91 111 THR A N 1
ATOM 858 C CA . THR A 1 111 ? -7.060 -3.071 -18.621 1.00 49.91 111 THR A CA 1
ATOM 859 C C . THR A 1 111 ? -7.141 -4.029 -19.814 1.00 49.91 111 THR A C 1
ATOM 861 O O . THR A 1 111 ? -6.157 -4.283 -20.509 1.00 49.91 111 THR A O 1
ATOM 864 N N . LYS A 1 112 ? -8.321 -4.613 -20.063 1.00 37.19 112 LYS A N 1
ATOM 865 C CA . LYS A 1 112 ? -8.602 -5.255 -21.357 1.00 37.19 112 LYS A CA 1
ATOM 866 C C . LYS A 1 112 ? -8.601 -4.150 -22.425 1.00 37.19 112 LYS A C 1
ATOM 868 O O . LYS A 1 112 ? -9.179 -3.085 -22.218 1.00 37.19 112 LYS A O 1
ATOM 873 N N . LYS A 1 113 ? -7.882 -4.346 -23.535 1.00 44.47 113 LYS A N 1
ATOM 874 C CA . LYS A 1 113 ? -7.729 -3.327 -24.589 1.00 44.47 113 LYS A CA 1
ATOM 875 C C . LYS A 1 113 ? -9.086 -2.927 -25.204 1.00 44.47 113 LYS A C 1
ATOM 877 O O . LYS A 1 113 ? -9.892 -3.787 -25.530 1.00 44.47 113 LYS A O 1
ATOM 882 N N . LYS A 1 114 ? -9.177 -1.615 -25.479 1.00 37.88 114 LYS A N 1
ATOM 883 C CA . LYS A 1 114 ? -10.174 -0.799 -26.212 1.00 37.88 114 LYS A CA 1
ATOM 884 C C . LYS A 1 114 ? -11.440 -0.343 -25.452 1.00 37.88 114 LYS A C 1
ATOM 886 O O . LYS A 1 114 ? -12.362 -1.099 -25.202 1.00 37.88 114 LYS A O 1
ATOM 891 N N . LYS A 1 115 ? -11.471 0.989 -25.264 1.00 31.38 115 LYS A N 1
ATOM 892 C CA . LYS A 1 115 ? -12.608 1.886 -24.979 1.00 31.38 115 LYS A CA 1
ATOM 893 C C . LYS A 1 115 ? -13.289 1.784 -23.603 1.00 31.38 115 LYS A C 1
ATOM 895 O O . LYS A 1 115 ? -14.496 1.636 -23.518 1.00 31.38 115 LYS A O 1
ATOM 900 N N . SER A 1 116 ? -12.541 2.078 -22.543 1.00 29.45 116 SER A N 1
ATOM 901 C CA . SER A 1 116 ? -13.001 3.017 -21.503 1.00 29.45 116 SER A CA 1
ATOM 902 C C . SER A 1 116 ? -11.807 3.489 -20.666 1.00 29.45 116 SER A C 1
ATOM 904 O O . SER A 1 116 ? -11.015 2.700 -20.157 1.00 29.45 116 SER A O 1
ATOM 906 N N . LYS A 1 117 ? -11.615 4.809 -20.583 1.00 32.53 117 LYS A N 1
ATOM 907 C CA . LYS A 1 117 ? -10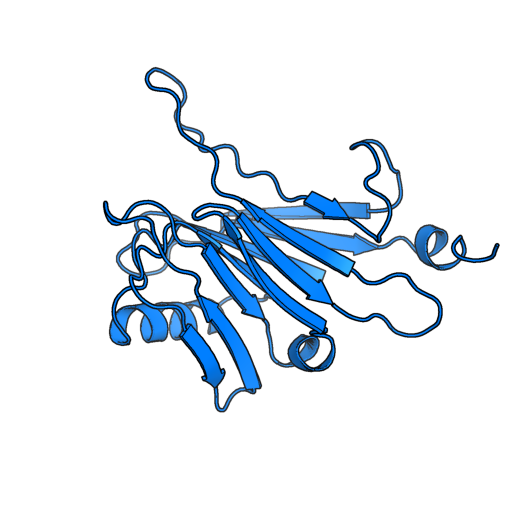.547 5.468 -19.813 1.00 32.53 117 LYS A CA 1
ATOM 908 C C . LYS A 1 117 ? -10.882 5.499 -18.314 1.00 32.53 117 LYS A C 1
ATOM 910 O O . LYS A 1 117 ? -10.863 6.560 -17.704 1.00 32.53 117 LYS A O 1
ATOM 915 N N . LEU A 1 118 ? -11.195 4.357 -17.711 1.00 29.38 118 LEU A N 1
ATOM 916 C CA . LEU A 1 118 ? -11.250 4.241 -16.257 1.00 29.38 118 LEU A CA 1
ATOM 917 C C . LEU A 1 118 ? -10.639 2.903 -15.851 1.00 29.38 118 LEU A C 1
ATOM 919 O O . LEU A 1 118 ? -11.238 1.847 -16.035 1.00 29.38 118 LEU A O 1
ATOM 923 N N . SER A 1 119 ? -9.430 2.948 -15.294 1.00 34.34 119 SER A N 1
ATOM 924 C CA . SER A 1 119 ? -8.949 1.879 -14.427 1.00 34.34 119 SER A CA 1
ATOM 925 C C . SER A 1 119 ? -9.909 1.801 -13.238 1.00 34.34 119 SER A C 1
ATOM 927 O O . SER A 1 119 ? -9.963 2.704 -12.407 1.00 34.34 119 SER A O 1
ATOM 929 N N . ILE A 1 120 ? -10.745 0.763 -13.208 1.00 34.94 120 ILE A N 1
ATOM 930 C CA . ILE A 1 120 ? -11.677 0.521 -12.108 1.00 34.94 120 ILE A CA 1
ATOM 931 C C . ILE A 1 120 ? -10.861 -0.093 -10.969 1.00 34.94 120 ILE A C 1
ATOM 933 O O . ILE A 1 120 ? -10.374 -1.219 -11.062 1.00 34.94 120 ILE A O 1
ATOM 937 N N . TRP A 1 121 ? -10.669 0.676 -9.905 1.00 40.88 121 TRP A N 1
ATOM 938 C CA . TRP A 1 121 ? -10.017 0.227 -8.678 1.00 40.88 121 TRP A CA 1
ATOM 939 C C . TRP A 1 121 ? -11.091 -0.305 -7.734 1.00 40.88 121 TRP A C 1
ATOM 941 O O . TRP A 1 121 ? -12.102 0.359 -7.507 1.00 40.88 121 TRP A O 1
ATOM 951 N N . THR A 1 122 ? -10.903 -1.505 -7.188 1.00 43.31 122 THR A N 1
ATOM 952 C CA . THR A 1 122 ? -11.874 -2.113 -6.271 1.00 43.31 122 THR A CA 1
ATOM 953 C C . THR A 1 122 ? -11.207 -2.345 -4.931 1.00 43.31 122 THR A C 1
ATOM 955 O O . THR A 1 122 ? -10.428 -3.278 -4.767 1.00 43.31 122 THR A O 1
ATOM 958 N N . TRP A 1 123 ? -11.525 -1.492 -3.961 1.00 45.75 123 TRP A N 1
ATOM 959 C CA . TRP A 1 123 ? -11.233 -1.783 -2.566 1.00 45.75 123 TRP A CA 1
ATOM 960 C C . TRP A 1 123 ? -12.164 -2.882 -2.080 1.00 45.75 123 TRP A C 1
ATOM 962 O O . TRP A 1 123 ? -13.386 -2.744 -2.156 1.00 45.75 123 TRP A O 1
ATOM 972 N N . ARG A 1 124 ? -11.590 -3.953 -1.532 1.00 48.12 124 ARG A N 1
ATOM 973 C CA . ARG A 1 124 ? -12.347 -4.925 -0.747 1.00 48.12 124 ARG A CA 1
ATOM 974 C C . ARG A 1 124 ? -11.877 -4.837 0.695 1.00 48.12 124 ARG A C 1
ATOM 976 O O . ARG A 1 124 ? -10.734 -5.162 1.000 1.00 48.12 124 ARG A O 1
ATOM 983 N N . ILE A 1 125 ? -12.764 -4.363 1.563 1.00 54.25 125 ILE A N 1
ATOM 984 C CA . ILE A 1 125 ? -12.574 -4.395 3.010 1.00 54.25 125 ILE A CA 1
ATOM 985 C C . ILE A 1 125 ? -13.394 -5.571 3.527 1.00 54.25 125 ILE A C 1
ATOM 987 O O . ILE A 1 125 ? -14.610 -5.609 3.343 1.00 54.25 125 ILE A O 1
ATOM 991 N N . SER A 1 126 ? -12.724 -6.552 4.121 1.00 45.97 126 SER A N 1
ATOM 992 C CA . SER A 1 126 ? -13.351 -7.765 4.646 1.00 45.97 126 SER A CA 1
ATOM 993 C C . SER A 1 126 ? -12.986 -7.924 6.116 1.00 45.97 126 SER A C 1
ATOM 995 O O . SER A 1 126 ? -11.815 -7.846 6.481 1.00 45.97 126 SER A O 1
ATOM 997 N N . THR A 1 127 ? -13.985 -8.153 6.963 1.00 43.44 127 THR A N 1
ATOM 998 C CA . THR A 1 127 ? -13.797 -8.602 8.350 1.00 43.44 127 THR A CA 1
ATOM 999 C C . THR A 1 127 ? -13.975 -10.113 8.359 1.00 43.44 127 THR A C 1
ATOM 1001 O O . THR A 1 127 ? -15.124 -10.531 8.382 1.00 43.44 127 THR A O 1
ATOM 1004 N N . GLU A 1 128 ? -12.885 -10.884 8.254 1.00 37.53 128 GLU A N 1
ATOM 1005 C CA . GLU A 1 128 ? -12.725 -12.367 8.293 1.00 37.53 128 GLU A CA 1
ATOM 1006 C C . GLU A 1 128 ? -13.724 -13.292 7.547 1.00 37.53 128 GLU A C 1
ATOM 1008 O O . GLU A 1 128 ? -13.315 -14.320 7.023 1.00 37.53 128 GLU A O 1
ATOM 1013 N N . LYS A 1 129 ? -14.998 -12.940 7.377 1.00 33.06 129 LYS A N 1
ATOM 1014 C CA . LYS A 1 129 ? -15.949 -13.547 6.447 1.00 33.06 129 LYS A CA 1
ATOM 1015 C C . LYS A 1 129 ? -15.913 -12.788 5.123 1.00 33.06 129 LYS A C 1
ATOM 1017 O O . LYS A 1 129 ? -16.252 -11.604 5.073 1.00 33.06 129 LYS A O 1
ATOM 1022 N N . ILE A 1 130 ? -15.561 -13.481 4.040 1.00 35.38 130 ILE A N 1
ATOM 1023 C CA . ILE A 1 130 ? -15.782 -13.008 2.668 1.00 35.38 130 ILE A CA 1
ATOM 1024 C C . ILE A 1 130 ? -17.297 -12.835 2.492 1.00 35.38 130 ILE A C 1
ATOM 1026 O O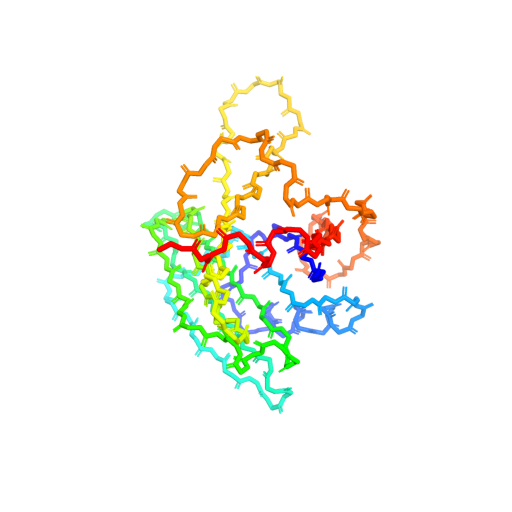 . ILE A 1 130 ? -18.008 -13.788 2.194 1.00 35.38 130 ILE A O 1
ATOM 1030 N N . MET A 1 131 ? -17.815 -11.629 2.726 1.00 29.12 131 MET A N 1
ATOM 1031 C CA . MET A 1 131 ? -19.234 -11.318 2.540 1.00 29.12 131 MET A CA 1
ATOM 1032 C C . MET A 1 131 ? -19.475 -10.521 1.248 1.00 29.12 131 MET A C 1
ATOM 1034 O O . MET A 1 131 ?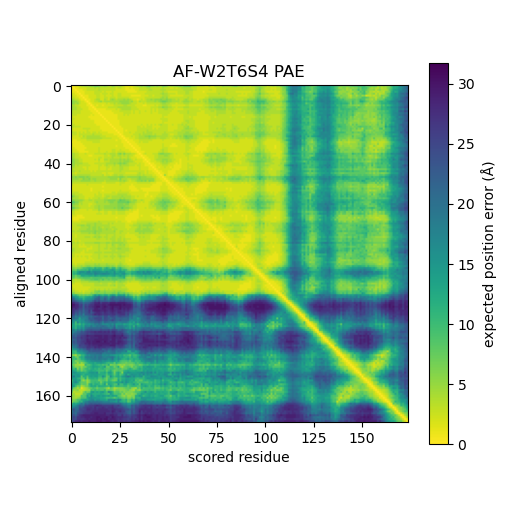 -18.561 -9.842 0.756 1.00 29.12 131 MET A O 1
ATOM 1038 N N . PRO A 1 132 ? -20.687 -10.631 0.669 1.00 28.58 132 PRO A N 1
ATOM 1039 C CA . PRO A 1 132 ? -21.072 -9.918 -0.543 1.00 28.58 132 PRO A CA 1
ATOM 1040 C C . PRO A 1 132 ? -21.154 -8.389 -0.337 1.00 28.58 132 PRO A C 1
ATOM 1042 O O . PRO A 1 132 ? -21.260 -7.922 0.802 1.00 28.58 132 PRO A O 1
ATOM 1045 N N . PRO A 1 133 ? -21.140 -7.598 -1.432 1.00 37.03 133 PRO A N 1
ATOM 1046 C CA . PRO A 1 133 ? -21.003 -6.131 -1.426 1.00 37.03 133 PRO A CA 1
ATOM 1047 C C . PRO A 1 133 ? -22.138 -5.352 -0.736 1.00 37.03 133 PRO A C 1
ATOM 1049 O O . PRO A 1 133 ? -22.082 -4.131 -0.657 1.00 37.03 133 PRO A O 1
ATOM 1052 N N . THR A 1 134 ? -23.177 -6.035 -0.251 1.00 32.22 134 THR A N 1
ATOM 1053 C CA . THR A 1 134 ? -24.411 -5.454 0.304 1.00 32.22 134 THR A CA 1
ATOM 1054 C C . THR A 1 134 ? -24.464 -5.450 1.836 1.00 32.22 134 THR A C 1
ATOM 1056 O O . THR A 1 134 ? -25.485 -5.094 2.427 1.00 32.22 134 THR A O 1
ATOM 1059 N N . SER A 1 135 ? -23.376 -5.823 2.517 1.00 35.38 135 SER A N 1
ATOM 1060 C CA . SER A 1 135 ? -23.303 -5.745 3.978 1.00 35.38 135 SER A CA 1
ATOM 1061 C C . SER A 1 135 ? -23.351 -4.283 4.440 1.00 35.38 135 SER A C 1
ATOM 1063 O O . SER A 1 135 ? -22.382 -3.543 4.284 1.00 35.38 135 SER A O 1
ATOM 1065 N N . LYS A 1 136 ? -24.469 -3.873 5.058 1.00 43.88 136 LYS A N 1
ATOM 1066 C CA . LYS A 1 136 ? -24.747 -2.533 5.630 1.00 43.88 136 LYS A CA 1
ATOM 1067 C C . LYS A 1 136 ? -23.802 -2.112 6.786 1.00 43.88 136 LYS A C 1
ATOM 1069 O O . LYS A 1 136 ? -24.186 -1.317 7.639 1.00 43.88 136 LYS A O 1
ATOM 1074 N N . ARG A 1 137 ? -22.597 -2.686 6.891 1.00 49.50 137 ARG A N 1
ATOM 1075 C CA . ARG A 1 137 ? -21.664 -2.533 8.025 1.00 49.50 137 ARG A CA 1
ATOM 1076 C C . ARG A 1 137 ? -20.591 -1.458 7.820 1.00 49.50 137 ARG A C 1
ATOM 1078 O O . ARG A 1 137 ? -20.041 -0.979 8.813 1.00 49.50 137 ARG A O 1
ATOM 1085 N N . PHE A 1 138 ? -20.332 -1.048 6.580 1.00 52.16 138 PHE A N 1
ATOM 1086 C CA . PHE A 1 138 ? -19.349 -0.017 6.235 1.00 52.16 138 PHE A CA 1
ATOM 1087 C C . PHE A 1 138 ? -20.015 1.078 5.409 1.00 52.16 138 PHE A C 1
ATOM 1089 O O . PHE A 1 138 ? -20.743 0.772 4.465 1.00 52.16 138 PHE A O 1
ATOM 1096 N N . CYS A 1 139 ? -19.736 2.337 5.735 1.00 56.81 139 CYS A N 1
ATOM 1097 C CA . CYS A 1 139 ? -20.152 3.469 4.916 1.00 56.81 139 CYS A CA 1
ATOM 1098 C C . CYS A 1 139 ? -18.897 4.121 4.324 1.00 56.81 139 CYS A C 1
ATOM 1100 O O . CYS A 1 139 ? -18.016 4.558 5.070 1.00 56.81 139 CYS A O 1
ATOM 1102 N N . LEU A 1 140 ? -18.804 4.160 2.991 1.00 54.69 140 LEU A N 1
ATOM 1103 C CA . LEU A 1 140 ? -17.841 5.012 2.295 1.00 54.69 140 LEU A CA 1
ATOM 1104 C C . LEU A 1 140 ? -18.410 6.432 2.274 1.00 54.69 140 LEU A C 1
ATOM 1106 O O . LEU A 1 140 ? -19.503 6.662 1.765 1.00 54.69 140 LEU A O 1
ATOM 1110 N N . THR A 1 141 ? -17.672 7.371 2.842 1.00 58.03 141 THR A N 1
ATOM 1111 C CA . THR A 1 141 ? -17.978 8.798 2.854 1.00 58.03 141 THR A CA 1
ATOM 1112 C C . THR A 1 141 ? -16.790 9.578 2.291 1.00 58.03 141 THR A C 1
ATOM 1114 O O . THR A 1 141 ? -15.674 9.063 2.239 1.00 58.03 141 THR A O 1
ATOM 1117 N N . ASP A 1 142 ? -17.022 10.816 1.843 1.00 60.56 142 ASP A N 1
ATOM 1118 C CA . ASP A 1 142 ? -15.958 11.753 1.438 1.00 60.56 142 ASP A CA 1
ATOM 1119 C C . ASP A 1 142 ? -14.958 11.168 0.412 1.00 60.56 142 ASP A C 1
ATOM 1121 O O . ASP A 1 142 ? -13.751 11.081 0.653 1.00 60.56 142 ASP A O 1
ATOM 1125 N N . ALA A 1 143 ? -15.486 10.702 -0.727 1.00 64.00 143 ALA A N 1
ATOM 1126 C CA . ALA A 1 143 ? -14.677 10.267 -1.861 1.00 64.00 143 ALA A CA 1
ATOM 1127 C C . ALA A 1 143 ? -14.241 11.487 -2.687 1.00 64.00 143 ALA A C 1
ATOM 1129 O O . ALA A 1 143 ? -15.080 12.162 -3.283 1.00 64.00 143 ALA A O 1
ATOM 1130 N N . ALA A 1 144 ? -12.939 11.764 -2.737 1.00 71.38 144 ALA A N 1
ATOM 1131 C CA . ALA A 1 144 ? -12.393 12.932 -3.422 1.00 71.38 144 ALA A CA 1
ATOM 1132 C C . ALA A 1 144 ? -11.093 12.608 -4.168 1.00 71.38 144 ALA A C 1
ATOM 1134 O O . ALA A 1 144 ? -10.267 11.812 -3.716 1.00 71.38 144 ALA A O 1
ATOM 1135 N N . VAL A 1 145 ? -10.891 13.266 -5.310 1.00 71.56 145 VAL A N 1
ATOM 1136 C CA . VAL A 1 145 ? -9.598 13.286 -6.003 1.00 71.56 145 VAL A CA 1
ATOM 1137 C C . VAL A 1 145 ? -8.723 14.331 -5.320 1.00 71.56 145 VAL A C 1
ATOM 1139 O O . VAL A 1 145 ? -9.086 15.505 -5.265 1.00 71.56 145 VAL A O 1
ATOM 1142 N N . VAL A 1 146 ? -7.571 13.920 -4.804 1.00 72.81 146 VAL A N 1
ATOM 1143 C CA . VAL A 1 146 ? -6.597 14.838 -4.204 1.00 72.81 146 VAL A CA 1
ATOM 1144 C C . VAL A 1 146 ? -5.955 15.689 -5.314 1.00 72.81 146 VAL A C 1
ATOM 1146 O O . VAL A 1 146 ? -5.699 15.165 -6.405 1.00 72.81 146 VAL A O 1
ATOM 1149 N N . PRO A 1 147 ? -5.675 16.985 -5.072 1.00 68.50 147 PRO A N 1
ATOM 1150 C CA . PRO A 1 147 ? -4.897 17.820 -5.988 1.00 68.50 147 PRO A CA 1
ATOM 1151 C C . PRO A 1 147 ? -3.588 17.156 -6.449 1.00 68.50 147 PRO A C 1
ATOM 1153 O O . PRO A 1 147 ? -2.999 16.350 -5.729 1.00 68.50 147 PRO A O 1
ATOM 1156 N N . LYS A 1 148 ? -3.138 17.476 -7.671 1.00 64.31 148 LYS A N 1
ATOM 1157 C CA . LYS A 1 148 ? -1.921 16.887 -8.258 1.00 64.31 148 LYS A CA 1
ATOM 1158 C C . LYS A 1 148 ? -0.685 17.293 -7.446 1.00 64.31 148 LYS A C 1
ATOM 1160 O O . LYS A 1 148 ? -0.559 18.443 -7.038 1.00 64.31 148 LYS A O 1
ATOM 1165 N N . PHE A 1 149 ? 0.234 16.351 -7.277 1.00 65.62 149 PHE A N 1
ATOM 1166 C CA . PHE A 1 149 ? 1.553 16.540 -6.682 1.00 65.62 149 PHE A CA 1
ATOM 1167 C C . PHE A 1 149 ? 2.624 16.034 -7.655 1.00 65.62 149 PHE A C 1
ATOM 1169 O O . PHE A 1 149 ? 2.365 15.153 -8.476 1.00 65.62 149 PHE A O 1
ATOM 1176 N N . TYR A 1 150 ? 3.823 16.605 -7.584 1.00 62.66 150 TYR A N 1
ATOM 1177 C CA . TYR A 1 150 ? 4.958 16.193 -8.406 1.00 62.66 150 TYR A CA 1
ATOM 1178 C C . TYR A 1 150 ? 5.559 14.924 -7.799 1.00 62.66 150 TYR A C 1
ATOM 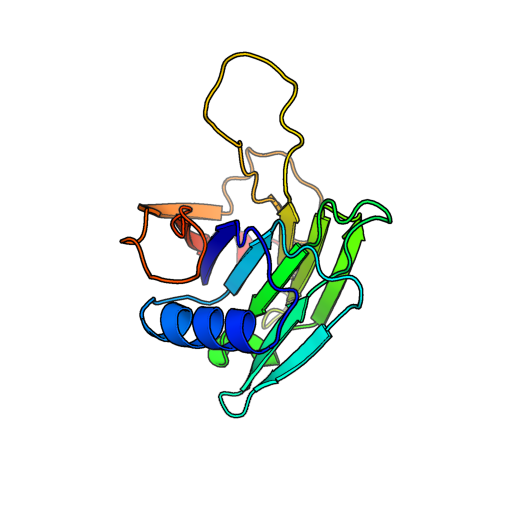1180 O O . TYR A 1 150 ? 6.151 15.020 -6.742 1.00 62.66 150 TYR A O 1
ATOM 1188 N N . THR A 1 151 ? 5.315 13.761 -8.416 1.00 56.72 151 THR A N 1
ATOM 1189 C CA . THR A 1 151 ? 5.883 12.435 -8.039 1.00 56.72 151 THR A CA 1
ATOM 1190 C C . THR A 1 151 ? 6.361 11.622 -9.237 1.00 56.72 151 THR A C 1
ATOM 1192 O O . THR A 1 151 ? 6.454 10.398 -9.195 1.00 56.72 151 THR A O 1
ATOM 1195 N N . GLY A 1 152 ? 6.570 12.283 -10.378 1.00 60.25 152 GLY A N 1
ATOM 1196 C CA . GLY A 1 152 ? 6.855 11.612 -11.651 1.00 60.25 152 GLY A CA 1
ATOM 1197 C C . GLY A 1 152 ? 5.683 10.801 -12.238 1.00 60.25 152 GLY A C 1
ATOM 1198 O O . GLY A 1 152 ? 5.799 10.303 -13.355 1.00 60.25 152 GLY A O 1
ATOM 1199 N N . SER A 1 153 ? 4.545 10.690 -11.540 1.00 64.75 153 SER A N 1
ATOM 1200 C CA . SER A 1 153 ? 3.286 10.142 -12.060 1.00 64.75 153 SER A CA 1
ATOM 1201 C C . SER A 1 153 ? 2.313 11.262 -12.427 1.00 64.75 153 SER A C 1
ATOM 1203 O O . SER A 1 153 ? 2.161 12.243 -11.701 1.00 64.75 153 SER A O 1
ATOM 1205 N N . ASP A 1 154 ? 1.574 11.082 -13.521 1.00 70.25 154 ASP A N 1
ATOM 1206 C CA . ASP A 1 154 ? 0.441 11.948 -13.870 1.00 70.25 154 ASP A CA 1
ATOM 1207 C C . ASP A 1 154 ? -0.862 11.559 -13.155 1.00 70.25 154 ASP A C 1
ATOM 1209 O O . ASP A 1 154 ? -1.888 12.232 -13.303 1.00 70.25 154 ASP A O 1
ATOM 1213 N N . HIS A 1 155 ? -0.840 10.476 -12.374 1.00 65.88 155 HIS A N 1
ATOM 121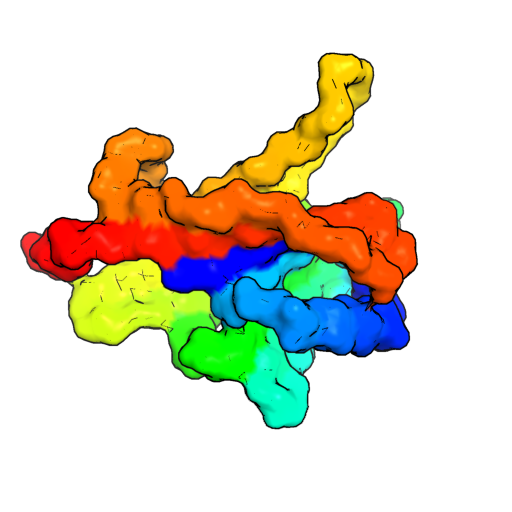4 C CA . HIS A 1 155 ? -1.984 10.023 -11.595 1.00 65.88 155 HIS A CA 1
ATOM 1215 C C . HIS A 1 155 ? -2.130 10.823 -10.294 1.00 65.88 155 HIS A C 1
ATOM 1217 O O . HIS A 1 155 ? -1.160 11.247 -9.675 1.00 65.88 155 HIS A O 1
ATOM 1223 N N . ARG A 1 156 ? -3.380 11.022 -9.869 1.00 68.75 156 ARG A N 1
ATOM 1224 C CA . ARG A 1 156 ? -3.734 11.706 -8.615 1.00 68.75 156 ARG A CA 1
ATOM 1225 C C . ARG A 1 156 ? -4.130 10.681 -7.555 1.00 68.75 156 ARG A C 1
ATOM 1227 O O . ARG A 1 156 ? -4.696 9.643 -7.904 1.00 68.75 156 ARG A O 1
ATOM 1234 N N . PHE A 1 157 ? -3.888 10.978 -6.274 1.00 69.88 157 PHE A N 1
ATOM 1235 C CA . PHE A 1 157 ? -4.459 10.166 -5.196 1.00 69.88 157 PHE A CA 1
ATOM 1236 C C . PHE A 1 157 ? -5.987 10.235 -5.267 1.00 69.88 157 PHE A C 1
ATOM 1238 O O . PHE A 1 157 ? -6.570 11.305 -5.462 1.00 69.88 157 PHE A O 1
ATOM 1245 N N . LEU A 1 158 ? -6.638 9.098 -5.043 1.00 69.62 158 LEU A N 1
ATOM 1246 C CA . LEU A 1 158 ? -8.057 9.068 -4.698 1.00 69.62 158 LEU A CA 1
ATOM 1247 C C . LEU A 1 158 ? -8.152 8.814 -3.204 1.00 69.62 158 LEU A C 1
ATOM 1249 O O . LEU A 1 158 ? -7.582 7.840 -2.715 1.00 69.62 158 LEU A O 1
ATOM 1253 N N . ARG A 1 159 ? -8.855 9.687 -2.490 1.00 76.06 159 ARG A N 1
ATOM 1254 C CA . ARG A 1 159 ? -9.129 9.558 -1.062 1.00 76.06 159 ARG A CA 1
ATOM 1255 C C . ARG A 1 159 ? -10.554 9.066 -0.882 1.00 76.06 159 ARG A C 1
ATOM 1257 O O . ARG A 1 159 ? -11.468 9.608 -1.494 1.00 76.06 159 ARG A O 1
ATOM 1264 N N . GLY A 1 160 ? -10.739 8.073 -0.024 1.00 72.81 160 GLY A N 1
ATOM 1265 C CA . GLY A 1 160 ? -12.044 7.673 0.485 1.00 72.81 160 GLY A CA 1
ATOM 1266 C C . GLY A 1 160 ? -11.989 7.538 1.999 1.00 72.81 160 GLY A C 1
ATOM 1267 O O . GLY A 1 160 ? -11.013 7.028 2.560 1.00 72.81 160 GLY A O 1
ATOM 1268 N N . ARG A 1 161 ? -13.032 7.991 2.689 1.00 71.88 161 ARG A N 1
ATOM 1269 C CA . ARG A 1 161 ? -13.148 7.818 4.134 1.00 71.88 161 ARG A CA 1
ATOM 1270 C C . ARG A 1 161 ? -14.101 6.673 4.432 1.00 71.88 161 ARG A C 1
ATOM 1272 O O . ARG A 1 161 ? -15.252 6.676 4.022 1.00 71.88 161 ARG A O 1
ATOM 1279 N N . PHE A 1 162 ? -13.635 5.693 5.189 1.00 64.62 162 PHE A N 1
ATOM 1280 C CA . PHE A 1 162 ? -14.479 4.607 5.667 1.00 64.62 162 PHE A CA 1
ATOM 1281 C C . PHE A 1 162 ? -14.851 4.854 7.128 1.00 64.62 162 PHE A C 1
ATOM 1283 O O . PHE A 1 162 ? -13.979 5.048 7.993 1.00 64.62 162 PHE A O 1
ATOM 1290 N N . SER A 1 163 ? -16.154 4.837 7.405 1.00 56.78 163 SER A N 1
ATOM 1291 C CA . SER A 1 163 ? -16.700 4.773 8.757 1.00 56.78 163 SER A CA 1
ATOM 1292 C C . SER A 1 163 ? -17.284 3.387 9.031 1.00 56.78 163 SER A C 1
ATOM 1294 O O . SER A 1 163 ? -17.951 2.770 8.196 1.00 56.78 163 SER A O 1
ATOM 1296 N N . PHE A 1 164 ? -16.987 2.881 10.225 1.00 56.50 164 PHE A N 1
ATOM 1297 C CA . PHE A 1 164 ? -17.531 1.635 10.747 1.00 56.50 164 PHE A CA 1
ATOM 1298 C C . PHE A 1 164 ? -18.741 1.996 11.607 1.00 56.50 164 PHE A C 1
ATOM 1300 O O . PHE A 1 164 ? -18.644 2.869 12.469 1.00 56.50 164 PHE A O 1
ATOM 1307 N N . THR A 1 165 ? -19.898 1.380 11.362 1.00 50.00 165 THR A N 1
ATOM 1308 C CA . THR A 1 165 ? -21.067 1.616 12.221 1.00 50.00 165 THR A CA 1
ATOM 1309 C C . THR A 1 165 ? -20.955 0.765 13.490 1.00 50.00 165 THR A C 1
ATOM 1311 O O . THR A 1 165 ? -20.665 -0.428 13.415 1.00 50.00 165 THR A O 1
ATOM 1314 N N . ARG A 1 166 ? -21.253 1.345 14.664 1.00 42.94 166 ARG A N 1
ATOM 1315 C CA . ARG A 1 166 ? -21.236 0.673 15.990 1.00 42.94 166 ARG A CA 1
ATOM 1316 C C . ARG A 1 166 ? -22.041 -0.641 16.043 1.00 42.94 166 ARG A C 1
ATOM 1318 O O . ARG A 1 166 ? -21.800 -1.498 16.885 1.00 42.94 166 ARG A O 1
ATOM 1325 N N . ARG A 1 167 ? -23.014 -0.826 15.138 1.00 42.72 167 ARG A N 1
ATOM 1326 C CA . ARG A 1 167 ? -23.807 -2.065 15.010 1.00 42.72 167 ARG A CA 1
ATOM 1327 C C . ARG A 1 167 ? -22.992 -3.252 14.478 1.00 42.72 167 ARG A C 1
ATOM 1329 O O . ARG A 1 167 ? -23.321 -4.384 14.820 1.00 42.72 167 ARG A O 1
ATOM 1336 N N . ALA A 1 168 ? -21.937 -3.008 13.697 1.00 43.31 168 ALA A N 1
ATOM 1337 C CA . ALA A 1 168 ? -21.014 -4.036 13.208 1.00 43.31 168 ALA A CA 1
ATOM 1338 C C . ALA A 1 168 ? -20.037 -4.530 14.292 1.00 43.31 168 ALA A C 1
ATOM 1340 O O . ALA A 1 168 ? -19.566 -5.659 14.208 1.00 43.31 168 ALA A O 1
ATOM 1341 N N . GLU A 1 169 ? -19.767 -3.710 15.313 1.00 39.25 169 GLU A N 1
ATOM 1342 C CA . GLU A 1 169 ? -18.873 -4.042 16.435 1.00 39.25 169 GLU A CA 1
ATOM 1343 C C . GLU A 1 169 ? -19.527 -5.002 17.442 1.00 39.25 169 GLU A C 1
ATOM 1345 O O . GLU A 1 169 ? -18.846 -5.804 18.068 1.00 39.25 169 GLU A O 1
ATOM 1350 N N . LYS A 1 170 ? -20.862 -4.978 17.576 1.00 37.72 170 LYS A N 1
ATOM 1351 C CA . LYS A 1 170 ? -21.598 -5.819 18.541 1.00 37.72 170 LYS A CA 1
ATOM 1352 C C . LYS A 1 170 ? -22.003 -7.206 18.026 1.00 37.72 170 LYS A C 1
ATOM 1354 O O . LYS A 1 170 ? -22.505 -7.998 18.815 1.00 37.72 170 LYS A O 1
ATOM 1359 N N . THR A 1 171 ? -21.825 -7.520 16.739 1.00 33.38 171 THR A N 1
ATOM 1360 C CA . THR A 1 171 ? -22.332 -8.782 16.149 1.00 33.38 171 THR A CA 1
ATOM 1361 C C . THR A 1 171 ? -21.319 -9.933 16.096 1.00 33.38 171 THR A C 1
ATOM 1363 O O . THR A 1 171 ? -21.587 -10.937 15.442 1.00 33.38 171 THR A O 1
ATOM 1366 N N . ALA A 1 172 ? -20.179 -9.821 16.782 1.00 36.84 172 ALA A N 1
ATOM 1367 C CA . ALA A 1 172 ? -19.220 -10.914 16.977 1.00 36.84 172 ALA A CA 1
ATOM 1368 C C . ALA A 1 172 ? -19.388 -11.571 18.362 1.00 36.84 172 ALA A C 1
ATOM 1370 O O . ALA A 1 172 ? -18.426 -11.768 19.095 1.00 36.84 172 ALA A O 1
ATOM 1371 N N . LYS A 1 173 ? -20.633 -11.858 18.750 1.00 37.62 173 LYS A N 1
ATOM 1372 C CA . LYS A 1 173 ? -20.935 -12.792 19.836 1.00 37.62 173 LYS A CA 1
ATOM 1373 C C . LYS A 1 173 ? -21.729 -13.934 19.233 1.00 37.62 173 LYS A C 1
ATOM 1375 O O . LYS A 1 173 ? -22.915 -13.728 19.025 1.00 37.62 173 LYS A O 1
ATOM 1380 N N . PHE A 1 174 ? -21.057 -15.035 18.916 1.00 33.94 174 PHE A N 1
ATOM 1381 C CA . PHE A 1 174 ? -21.538 -16.417 18.992 1.00 33.94 174 PHE A CA 1
ATOM 1382 C C . PHE A 1 174 ? -20.302 -17.307 18.990 1.00 33.94 174 PHE A C 1
ATOM 1384 O O . PHE A 1 174 ? -19.480 -17.130 18.061 1.00 33.94 174 PHE A O 1
#

Mean predicted aligned error: 10.71 Å